Protein AF-A0A1F3NEL1-F1 (afdb_monomer)

Secondary structure (DSSP, 8-state):
-----------THHHHHHHHHHHTT-----PEEEEEEEE---SHHHHHHHHHHHHHS--HHHHT-EE-GGGT--EEEEEEEES-HHHHHHHS-GGGGGGEEEEE-----HHHHHHHHHHT--

Foldseek 3Di:
DDDDDDDPDDDPVVVVVVVVVVVVVPPPPQFWKKKKKFAWDLPPVRLVVQLVCLCPVPPPFSVPWDQCNVVVGRITIGMDGHNDPVVVLVSDPPVRSVRMDIGTDDDDDPVRVVVVVVVPDD

Solvent-accessible surface area (backbone atoms only — not comparable to full-atom values): 7513 Å² total; per-residue (Å²): 135,89,82,84,90,83,83,91,81,83,64,79,65,63,62,52,50,54,52,49,61,60,61,68,66,69,61,81,71,82,53,46,41,31,42,40,37,38,49,54,52,81,51,71,66,55,37,55,48,52,54,50,52,35,55,68,66,73,42,76,62,48,58,63,42,48,72,32,57,92,78,72,40,41,36,36,38,39,74,49,71,35,90,42,71,69,58,54,51,69,73,46,63,74,91,41,55,88,45,45,46,78,41,82,59,83,86,81,53,72,70,60,52,55,50,57,54,57,77,69,61,125

Nearest PDB structures (foldseek):
  3pht-assembly1_A-2  TM=4.589E-01  e=2.051E+00  Helicobacter pylori
  3ab4-assembly2_F  TM=4.375E-01  e=1.310E+00  Corynebacterium glutamicum
  6mrj-assembly1_B  TM=4.007E-01  e=2.826E+00  Helicobacter pylori 26695
  4oal-assembly2_B  TM=4.968E-01  e=6.097E+00  Zea mays

Radius of gyration: 26.4 Å; Cα contacts (8 Å, |Δi|>4): 120; chains: 1; bounding box: 36×81×74 Å

Sequence (122 aa):
MKLTDSCAGFSKLRIQWIYYRFKLRLKTVVMARYLVEVSHSADKIECLRSIQIFLSTGSHFLTNADWGCLDGEHKAWFIMEVDSKDEALRIVPSFYWKDTKITLLNKFKLKEVEELLRQHRV

Structure (mmCIF, N/CA/C/O backbone):
data_AF-A0A1F3NEL1-F1
#
_entry.id   AF-A0A1F3NEL1-F1
#
loop_
_atom_site.group_PDB
_atom_site.id
_atom_site.type_symbol
_atom_site.label_atom_id
_atom_site.label_alt_id
_atom_site.label_comp_id
_atom_site.label_asym_id
_atom_site.label_entity_id
_atom_site.label_seq_id
_atom_site.pdbx_PDB_ins_code
_atom_site.Cartn_x
_atom_site.Cartn_y
_atom_site.Cartn_z
_atom_site.occupancy
_atom_site.B_iso_or_equiv
_atom_site.auth_seq_id
_atom_site.auth_comp_id
_atom_site.auth_asym_id
_atom_site.auth_atom_id
_atom_site.pdbx_PDB_model_num
ATOM 1 N N . MET A 1 1 ? 2.394 -58.204 57.771 1.00 40.75 1 MET A N 1
ATOM 2 C CA . MET A 1 1 ? 3.051 -56.987 57.254 1.00 40.75 1 MET A CA 1
ATOM 3 C C . MET A 1 1 ? 2.183 -56.483 56.114 1.00 40.75 1 MET A C 1
ATOM 5 O O . MET A 1 1 ? 1.940 -57.232 55.180 1.00 40.75 1 MET A O 1
ATOM 9 N N . LYS A 1 2 ? 1.558 -55.317 56.302 1.00 41.50 2 LYS A N 1
ATOM 10 C CA . LYS A 1 2 ? 0.664 -54.674 55.329 1.00 41.50 2 LYS A CA 1
ATOM 11 C C . LYS A 1 2 ? 1.491 -54.179 54.141 1.00 41.50 2 LYS A C 1
ATOM 13 O O . LYS A 1 2 ? 2.604 -53.728 54.380 1.00 41.50 2 LYS A O 1
ATOM 18 N N . LEU A 1 3 ? 0.918 -54.211 52.940 1.00 37.03 3 LEU A N 1
ATOM 19 C CA . LEU A 1 3 ? 0.821 -53.081 52.004 1.00 37.03 3 LEU A CA 1
ATOM 20 C C . LEU A 1 3 ? -0.039 -53.539 50.815 1.00 37.03 3 LEU A C 1
ATOM 22 O O . LEU A 1 3 ? 0.353 -54.377 50.013 1.00 37.03 3 LEU A O 1
ATOM 26 N N . THR A 1 4 ? -1.270 -53.042 50.788 1.00 41.78 4 THR A N 1
ATOM 27 C CA . THR A 1 4 ? -2.204 -53.130 49.668 1.00 41.78 4 THR A CA 1
ATOM 28 C C . THR A 1 4 ? -1.962 -51.920 48.773 1.00 41.78 4 THR A C 1
ATOM 30 O O . THR A 1 4 ? -2.288 -50.804 49.181 1.00 41.78 4 THR A O 1
ATOM 33 N N . ASP A 1 5 ? -1.426 -52.123 47.572 1.00 40.06 5 ASP A N 1
ATOM 34 C CA . ASP A 1 5 ? -1.319 -51.063 46.567 1.00 40.06 5 ASP A CA 1
ATOM 35 C C . ASP A 1 5 ? -2.641 -50.926 45.806 1.00 40.06 5 ASP A C 1
ATOM 37 O O . ASP A 1 5 ? -2.921 -51.594 44.813 1.00 40.06 5 ASP A O 1
ATOM 41 N N . SER A 1 6 ? -3.479 -50.031 46.324 1.00 46.16 6 SER A N 1
ATOM 42 C CA . SER A 1 6 ? -4.625 -49.450 45.636 1.00 46.16 6 SER A CA 1
ATOM 43 C C . SER A 1 6 ? -4.208 -48.087 45.095 1.00 46.16 6 SER A C 1
ATOM 45 O O . SER A 1 6 ? -4.034 -47.171 45.893 1.00 46.16 6 SER A O 1
ATOM 47 N N . CYS A 1 7 ? -4.105 -47.928 43.772 1.00 37.41 7 CYS A N 1
ATOM 48 C CA . CYS A 1 7 ? -4.220 -46.628 43.091 1.00 37.41 7 CYS A CA 1
ATOM 49 C C . CYS A 1 7 ? -4.427 -46.806 41.572 1.00 37.41 7 CYS A C 1
ATOM 51 O O . CYS A 1 7 ? -3.575 -46.460 40.759 1.00 37.41 7 CYS A O 1
ATOM 53 N N . ALA A 1 8 ? -5.589 -47.322 41.164 1.00 50.31 8 ALA A N 1
ATOM 54 C CA . ALA A 1 8 ? -6.089 -47.149 39.800 1.00 50.31 8 ALA A CA 1
ATOM 55 C C . ALA A 1 8 ? -7.151 -46.042 39.819 1.00 50.31 8 ALA A C 1
ATOM 57 O O . ALA A 1 8 ? -8.293 -46.273 40.203 1.00 50.31 8 ALA A O 1
ATOM 58 N N . GLY A 1 9 ? -6.764 -44.815 39.464 1.00 52.97 9 GLY A N 1
ATOM 59 C CA . GLY A 1 9 ? -7.691 -43.685 39.534 1.00 52.97 9 GLY A CA 1
ATOM 60 C C . GLY A 1 9 ? -7.090 -42.333 39.177 1.00 52.97 9 GLY A C 1
ATOM 61 O O . GLY A 1 9 ? -7.328 -41.367 39.891 1.00 52.97 9 GLY A O 1
ATOM 62 N N . PHE A 1 10 ? -6.313 -42.232 38.092 1.00 42.09 10 PHE A N 1
ATOM 63 C CA . PHE A 1 10 ? -5.913 -40.926 37.559 1.00 42.09 10 PHE A CA 1
ATOM 64 C C . PHE A 1 10 ? -6.804 -40.518 36.381 1.00 42.09 10 PHE A C 1
ATOM 66 O O . PHE A 1 10 ? -6.905 -41.179 35.351 1.00 42.09 10 PHE A O 1
ATOM 73 N N . SER A 1 11 ? -7.512 -39.422 36.623 1.00 50.09 11 SER A N 1
ATOM 74 C CA . SER A 1 11 ? -8.670 -38.897 35.918 1.00 50.09 11 SER A CA 1
ATOM 75 C C . SER A 1 11 ? -8.415 -38.505 34.455 1.00 50.09 11 SER A C 1
ATOM 77 O O . SER A 1 11 ? -7.507 -37.739 34.127 1.00 50.09 11 SER A O 1
ATOM 79 N N . LYS A 1 12 ? -9.340 -38.909 33.571 1.00 52.06 12 LYS A N 1
ATOM 80 C CA . LYS A 1 12 ? -9.488 -38.411 32.183 1.00 52.06 12 LYS A CA 1
ATOM 81 C C . LYS A 1 12 ? -9.607 -36.875 32.073 1.00 52.06 12 LYS A C 1
ATOM 83 O O . LYS A 1 12 ? -9.475 -36.320 30.987 1.00 52.06 12 LYS A O 1
ATOM 88 N N . LEU A 1 13 ? -9.797 -36.174 33.193 1.00 49.47 13 LEU A N 1
ATOM 89 C CA . LEU A 1 13 ? -9.957 -34.720 33.278 1.00 49.47 13 LEU A CA 1
ATOM 90 C C . LEU A 1 13 ? -8.639 -33.937 33.117 1.00 49.47 13 LEU A C 1
ATOM 92 O O . LEU A 1 13 ? -8.675 -32.764 32.750 1.00 49.47 13 LEU A O 1
ATOM 96 N N . ARG A 1 14 ? -7.470 -34.562 33.330 1.00 52.25 14 ARG A N 1
ATOM 97 C CA . ARG A 1 14 ? -6.165 -33.873 33.229 1.00 52.25 14 ARG A CA 1
ATOM 98 C C . ARG A 1 14 ? -5.712 -33.626 31.786 1.00 52.25 14 ARG A C 1
ATOM 100 O O . ARG A 1 14 ? -5.126 -32.588 31.494 1.00 52.25 14 ARG A O 1
ATOM 107 N N . ILE A 1 15 ? -6.020 -34.552 30.878 1.00 50.97 15 ILE A N 1
ATOM 108 C CA . ILE A 1 15 ? -5.668 -34.454 29.450 1.00 50.97 15 ILE A CA 1
ATOM 109 C C . ILE A 1 15 ? -6.622 -33.492 28.732 1.00 50.97 15 ILE A C 1
ATOM 111 O O . ILE A 1 15 ? -6.188 -32.684 27.911 1.00 50.97 15 ILE A O 1
ATOM 115 N N . GLN A 1 16 ? -7.905 -33.500 29.107 1.00 53.03 16 GLN A N 1
ATOM 116 C CA . GLN A 1 16 ? -8.893 -32.572 28.561 1.00 53.03 16 GLN A CA 1
ATOM 117 C C . GLN A 1 16 ? -8.564 -31.111 28.906 1.00 53.03 16 GLN A C 1
ATOM 119 O O . GLN A 1 16 ? -8.737 -30.245 28.055 1.00 53.03 16 GLN A O 1
ATOM 124 N N . TRP A 1 17 ? -7.991 -30.842 30.086 1.00 45.06 17 TRP A N 1
ATOM 125 C CA . TRP A 1 17 ? -7.507 -29.509 30.478 1.00 45.06 17 TRP A CA 1
ATOM 126 C C . TRP A 1 17 ? -6.314 -29.011 29.651 1.00 45.06 17 TRP A C 1
ATOM 128 O O . TRP A 1 17 ? -6.275 -27.839 29.278 1.00 45.06 17 TRP A O 1
ATOM 138 N N . ILE A 1 18 ? -5.356 -29.884 29.322 1.00 54.75 18 ILE A N 1
ATOM 139 C CA . ILE A 1 18 ? -4.220 -29.531 28.453 1.00 54.75 18 ILE A CA 1
ATOM 140 C C . ILE A 1 18 ? -4.722 -29.231 27.037 1.00 54.75 18 ILE A C 1
ATOM 142 O O . ILE A 1 18 ? -4.327 -28.228 26.445 1.00 54.75 18 ILE A O 1
ATOM 146 N N . TYR A 1 19 ? -5.663 -30.035 26.534 1.00 49.00 19 TYR A N 1
ATOM 147 C CA . TYR A 1 19 ? -6.287 -29.811 25.231 1.00 49.00 19 TYR A CA 1
ATOM 148 C C . TYR A 1 19 ? -7.104 -28.509 25.199 1.00 49.00 19 TYR A C 1
ATOM 150 O O . TYR A 1 19 ? -7.004 -27.748 24.241 1.00 49.00 19 TYR A O 1
ATOM 158 N N . TYR A 1 20 ? -7.858 -28.193 26.259 1.00 47.31 20 TYR A N 1
ATOM 159 C CA . TYR A 1 20 ? -8.628 -26.946 26.347 1.00 47.31 20 TYR A CA 1
ATOM 160 C C . TYR A 1 20 ? -7.722 -25.711 26.453 1.00 47.31 20 TYR A C 1
ATOM 162 O O . TYR A 1 20 ? -7.988 -24.697 25.814 1.00 47.31 20 TYR A O 1
ATOM 170 N N . ARG A 1 21 ? -6.600 -25.808 27.177 1.00 46.97 21 ARG A N 1
ATOM 171 C CA . ARG A 1 21 ? -5.579 -24.751 27.270 1.00 46.97 21 ARG A CA 1
ATOM 172 C C . ARG A 1 21 ? -4.844 -24.518 25.943 1.00 46.97 21 ARG A C 1
ATOM 174 O O . ARG A 1 21 ? -4.475 -23.384 25.658 1.00 46.97 21 ARG A O 1
ATOM 181 N N . PHE 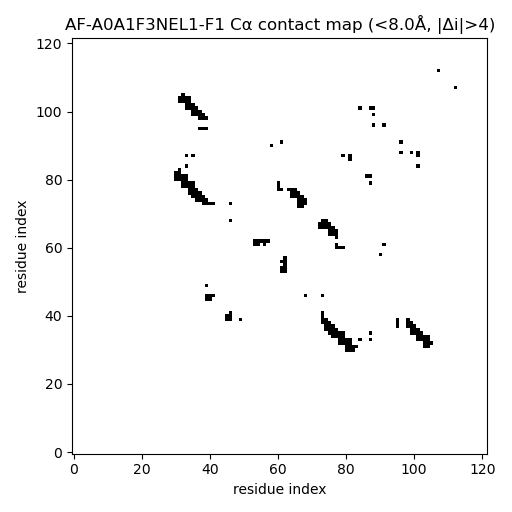A 1 22 ? -4.667 -25.556 25.122 1.00 46.34 22 PHE A N 1
ATOM 182 C CA . PHE A 1 22 ? -4.118 -25.438 23.764 1.00 46.34 22 PHE A CA 1
ATOM 183 C C . PHE A 1 22 ? -5.153 -24.874 22.771 1.00 46.34 22 PHE A C 1
ATOM 185 O O . PHE A 1 22 ? -4.827 -24.022 21.947 1.00 46.34 22 PHE A O 1
ATOM 192 N N . LYS A 1 23 ? -6.424 -25.287 22.889 1.00 41.22 23 LYS A N 1
ATOM 193 C CA . LYS A 1 23 ? -7.540 -24.857 22.025 1.00 41.22 23 LYS A CA 1
ATOM 194 C C . LYS A 1 23 ? -7.999 -23.413 22.298 1.00 41.22 23 LYS A C 1
ATOM 196 O O . LYS A 1 23 ? -8.460 -22.740 21.384 1.00 41.22 23 LYS A O 1
ATOM 201 N N . LEU A 1 24 ? -7.793 -22.898 23.514 1.00 47.31 24 LEU A N 1
ATOM 202 C CA . LEU A 1 24 ? -8.056 -21.502 23.911 1.00 47.31 24 LEU A CA 1
ATOM 203 C C . LEU A 1 24 ? -6.961 -20.499 23.483 1.00 47.31 24 LEU A C 1
ATOM 205 O O . LEU A 1 24 ? -6.979 -19.344 23.906 1.00 47.31 24 LEU A O 1
ATOM 209 N N . ARG A 1 25 ? -6.015 -20.912 22.629 1.00 48.84 25 ARG A N 1
ATOM 210 C CA . ARG A 1 25 ? -5.059 -20.024 21.944 1.00 48.84 25 ARG A CA 1
ATOM 211 C C . ARG A 1 25 ? -5.483 -19.700 20.506 1.00 48.84 25 ARG A C 1
ATOM 213 O O . ARG A 1 25 ? -4.718 -19.112 19.760 1.00 48.84 25 ARG A O 1
ATOM 220 N N . LEU A 1 26 ? -6.712 -20.009 20.107 1.00 51.88 26 LEU A N 1
ATOM 221 C CA . LEU A 1 26 ? -7.358 -19.296 19.004 1.00 51.88 26 LEU A CA 1
ATOM 222 C C . LEU A 1 26 ? -8.015 -18.042 19.585 1.00 51.88 26 LEU A C 1
ATOM 224 O O . LEU A 1 26 ? -9.228 -17.865 19.538 1.00 51.88 26 LEU A O 1
ATOM 228 N N . LYS A 1 27 ? -7.193 -17.171 20.189 1.00 50.09 27 LYS A N 1
ATOM 229 C CA . LYS A 1 27 ? -7.560 -15.759 20.263 1.00 50.09 27 LYS A CA 1
ATOM 230 C C . LYS A 1 27 ? -7.750 -15.361 18.808 1.00 50.09 27 LYS A C 1
ATOM 232 O O . LYS A 1 27 ? -6.805 -15.461 18.032 1.00 50.09 27 LYS A O 1
ATOM 237 N N . THR A 1 28 ? -8.951 -14.946 18.439 1.00 57.03 28 THR A N 1
ATOM 238 C CA . THR A 1 28 ? -9.135 -14.053 17.301 1.00 57.03 28 THR A CA 1
ATOM 239 C C . THR A 1 28 ? -8.262 -12.836 17.590 1.00 57.03 28 THR A C 1
ATOM 241 O O . THR A 1 28 ? -8.666 -11.938 18.330 1.00 57.03 28 THR A O 1
ATOM 244 N N . VAL A 1 29 ? -7.005 -12.877 17.146 1.00 60.03 29 VAL A N 1
ATOM 245 C CA . VAL A 1 29 ? -6.135 -11.709 17.152 1.00 60.03 29 VAL A CA 1
ATOM 246 C C . VAL A 1 29 ? -6.833 -10.759 16.199 1.00 60.03 29 VAL A C 1
ATOM 248 O O . VAL A 1 29 ? -6.983 -11.061 15.018 1.00 60.03 29 VAL A O 1
ATOM 251 N N . VAL A 1 30 ? -7.413 -9.690 16.739 1.00 70.81 30 VAL A N 1
ATOM 252 C CA . VAL A 1 30 ? -7.989 -8.644 15.902 1.00 70.81 30 VAL A CA 1
ATOM 253 C C . VAL A 1 30 ? -6.791 -7.970 15.252 1.00 70.81 30 VAL A C 1
ATOM 255 O O . VAL A 1 30 ? -6.109 -7.177 15.896 1.00 70.81 30 VAL A O 1
ATOM 258 N N . MET A 1 31 ? -6.476 -8.381 14.027 1.00 85.75 31 MET A N 1
ATOM 259 C CA . MET A 1 31 ? -5.349 -7.841 13.279 1.00 85.75 31 MET A CA 1
ATOM 260 C C . MET A 1 31 ? -5.648 -6.379 12.947 1.00 85.75 31 MET A C 1
ATOM 262 O O . MET A 1 31 ? -6.775 -6.018 12.590 1.00 85.75 31 MET A O 1
ATOM 266 N N . ALA A 1 32 ? -4.651 -5.518 13.116 1.00 93.75 32 ALA A N 1
ATOM 267 C CA . ALA A 1 32 ? -4.801 -4.104 12.830 1.00 93.75 32 ALA A CA 1
ATOM 268 C C . ALA A 1 32 ? -4.811 -3.885 11.312 1.00 93.75 32 ALA A C 1
ATOM 270 O O . ALA A 1 32 ? -4.042 -4.494 10.569 1.00 93.75 32 ALA A O 1
ATOM 271 N N . ARG A 1 33 ? -5.698 -3.002 10.845 1.00 96.44 33 ARG A N 1
ATOM 272 C CA . ARG A 1 33 ? -5.818 -2.652 9.427 1.00 96.44 33 ARG A CA 1
ATOM 273 C C . ARG A 1 33 ? -4.880 -1.507 9.093 1.00 96.44 33 ARG A C 1
ATOM 275 O O . ARG A 1 33 ? -4.974 -0.447 9.706 1.00 96.44 33 ARG A O 1
ATOM 282 N N . TYR A 1 34 ? -4.047 -1.677 8.077 1.00 97.56 34 TYR A N 1
ATOM 283 C CA . TYR A 1 34 ? -3.127 -0.644 7.614 1.00 97.56 34 TYR A CA 1
ATOM 284 C C . TYR A 1 34 ? -3.340 -0.339 6.134 1.00 97.56 34 TYR A C 1
ATOM 286 O O . TYR A 1 34 ? -3.482 -1.256 5.331 1.00 97.56 34 TYR A O 1
ATOM 294 N N . LEU A 1 35 ? -3.334 0.949 5.785 1.00 98.12 35 LEU A N 1
ATOM 295 C CA . LEU A 1 35 ? -3.088 1.410 4.421 1.00 98.12 35 LEU A CA 1
ATOM 296 C C . LEU A 1 35 ? -1.578 1.508 4.235 1.00 98.12 35 LEU A C 1
ATOM 298 O O . LEU A 1 35 ? -0.904 2.205 5.003 1.00 98.12 35 LEU A O 1
ATOM 302 N N . VAL A 1 36 ? -1.077 0.821 3.219 1.00 98.00 36 VAL A N 1
ATOM 303 C CA . VAL A 1 36 ? 0.313 0.897 2.790 1.00 98.00 36 VAL A CA 1
ATOM 304 C C . VAL A 1 36 ? 0.357 1.672 1.485 1.00 98.00 36 VAL A C 1
ATOM 306 O O . VAL A 1 36 ? -0.310 1.310 0.519 1.00 98.00 36 VAL A O 1
ATOM 309 N N . GLU A 1 37 ? 1.125 2.755 1.487 1.00 98.25 37 GLU A N 1
ATOM 310 C CA . GLU A 1 37 ? 1.390 3.587 0.318 1.00 98.25 37 GLU A CA 1
ATOM 311 C C . GLU A 1 37 ? 2.872 3.436 -0.021 1.00 98.25 37 GLU A C 1
ATOM 313 O O . GLU A 1 37 ? 3.717 3.705 0.835 1.00 98.25 37 GLU A O 1
ATOM 318 N N . VAL A 1 38 ? 3.200 3.008 -1.238 1.00 97.69 38 VAL A N 1
ATOM 319 C CA . VAL A 1 38 ? 4.593 2.837 -1.672 1.00 97.69 38 VAL A CA 1
ATOM 320 C C . VAL A 1 38 ? 4.880 3.756 -2.845 1.00 97.69 38 VAL A C 1
ATOM 322 O O . VAL A 1 38 ? 4.383 3.529 -3.950 1.00 97.69 38 VAL A O 1
ATOM 325 N N . SER A 1 39 ? 5.679 4.794 -2.601 1.00 97.88 39 SER A N 1
ATOM 326 C CA . SER A 1 39 ? 6.107 5.719 -3.652 1.00 97.88 39 SER A CA 1
ATOM 327 C C . SER A 1 39 ? 7.254 5.113 -4.457 1.00 97.88 39 SER A C 1
ATOM 329 O O . SER A 1 39 ? 8.100 4.401 -3.916 1.00 97.88 39 SER A O 1
ATOM 331 N N . HIS A 1 40 ? 7.283 5.387 -5.757 1.00 96.38 40 HIS A N 1
ATOM 332 C CA . HIS A 1 40 ? 8.352 4.948 -6.647 1.00 96.38 40 HIS A CA 1
ATOM 333 C C . HIS A 1 40 ? 8.673 6.021 -7.692 1.00 96.38 40 HIS A C 1
ATOM 335 O O . HIS A 1 40 ? 8.005 7.049 -7.786 1.00 96.38 40 HIS A O 1
ATOM 341 N N . SER A 1 41 ? 9.744 5.801 -8.455 1.00 95.81 41 SER A N 1
ATOM 342 C CA . SER A 1 41 ? 10.225 6.766 -9.446 1.00 95.81 41 SER A CA 1
ATOM 343 C C . SER A 1 41 ? 9.178 7.076 -10.520 1.00 95.81 41 SER A C 1
ATOM 345 O O . SER A 1 41 ? 8.506 6.174 -11.021 1.00 95.81 41 SER A O 1
ATOM 347 N N . ALA A 1 42 ? 9.113 8.350 -10.915 1.00 95.88 42 ALA A N 1
ATOM 348 C CA . ALA A 1 42 ? 8.313 8.820 -12.045 1.00 95.88 42 ALA A CA 1
ATOM 349 C C . ALA A 1 42 ? 8.950 8.533 -13.415 1.00 95.88 42 ALA A C 1
ATOM 351 O O . ALA A 1 42 ? 8.304 8.698 -14.449 1.00 95.88 42 ALA A O 1
ATOM 352 N N . ASP A 1 43 ? 10.215 8.094 -13.443 1.00 97.75 43 ASP A N 1
ATOM 353 C CA . ASP A 1 43 ? 10.825 7.623 -14.683 1.00 97.75 43 ASP A CA 1
ATOM 354 C C . ASP A 1 43 ? 10.017 6.45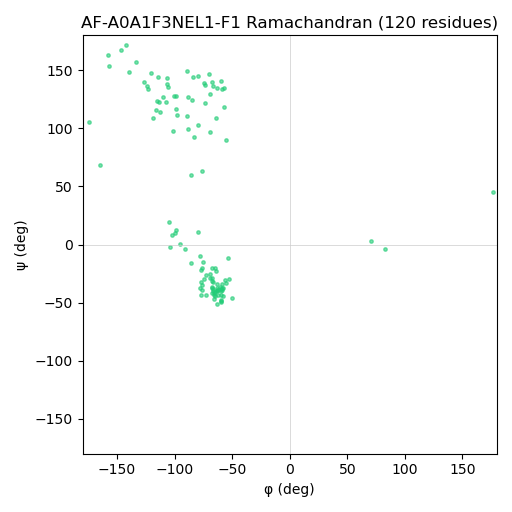2 -15.256 1.00 97.75 43 ASP A C 1
ATOM 356 O O . ASP A 1 43 ? 9.655 5.515 -14.546 1.00 97.75 43 ASP A O 1
ATOM 360 N N . LYS A 1 44 ? 9.744 6.495 -16.563 1.00 94.50 44 LYS A N 1
ATOM 361 C CA . LYS A 1 44 ? 8.837 5.548 -17.219 1.00 94.50 44 LYS A CA 1
ATOM 362 C C . LYS A 1 44 ? 9.297 4.098 -17.073 1.00 94.50 44 LYS A C 1
ATOM 364 O O . LYS A 1 44 ? 8.464 3.213 -16.885 1.00 94.50 44 LYS A O 1
ATOM 369 N N . ILE A 1 45 ? 10.599 3.840 -17.177 1.00 97.00 45 ILE A N 1
ATOM 370 C CA . ILE A 1 45 ? 11.137 2.482 -17.087 1.00 97.00 45 ILE A CA 1
ATOM 371 C C . ILE A 1 45 ? 11.172 2.031 -15.630 1.00 97.00 45 ILE A C 1
ATOM 373 O O . ILE A 1 45 ? 10.738 0.919 -15.337 1.00 97.00 45 ILE A O 1
ATOM 377 N N . GLU A 1 46 ? 11.611 2.886 -14.708 1.00 96.31 46 GLU A N 1
ATOM 378 C CA . GLU A 1 46 ? 11.637 2.548 -13.279 1.00 96.31 46 GLU A CA 1
ATOM 379 C C . GLU A 1 46 ? 10.231 2.373 -12.678 1.00 96.31 46 GLU A C 1
ATOM 381 O O . GLU A 1 46 ? 10.018 1.514 -11.816 1.00 96.31 46 GLU A O 1
ATOM 386 N N . CYS A 1 47 ? 9.241 3.116 -13.176 1.00 97.06 47 CYS A N 1
ATOM 387 C CA . CYS A 1 47 ? 7.835 2.946 -12.821 1.00 97.06 47 CYS A CA 1
ATOM 388 C C . CYS A 1 47 ? 7.322 1.562 -13.241 1.00 97.06 47 CYS A C 1
ATOM 390 O O . CYS A 1 47 ? 6.820 0.801 -12.411 1.00 97.06 47 CYS A O 1
ATOM 392 N N . LEU A 1 48 ? 7.534 1.179 -14.505 1.00 96.94 48 LEU A N 1
ATOM 393 C CA . LEU A 1 48 ? 7.143 -0.142 -15.007 1.00 96.94 48 LEU A CA 1
ATOM 394 C C . LEU A 1 48 ? 7.894 -1.281 -14.303 1.00 96.94 48 LEU A C 1
ATOM 396 O O . LEU A 1 48 ? 7.299 -2.319 -14.011 1.00 96.94 48 LEU A O 1
ATOM 400 N N . ARG A 1 49 ? 9.178 -1.089 -13.975 1.00 96.62 49 ARG A N 1
ATOM 401 C CA . ARG A 1 49 ? 9.953 -2.055 -13.181 1.00 96.62 49 ARG A CA 1
ATOM 402 C C . ARG A 1 49 ? 9.385 -2.224 -11.779 1.00 96.62 49 ARG A C 1
ATOM 404 O O . ARG A 1 49 ? 9.313 -3.349 -11.299 1.00 96.62 49 ARG A O 1
ATOM 411 N N . SER A 1 50 ? 8.939 -1.143 -11.144 1.00 95.94 50 SER A N 1
ATOM 412 C CA . SER A 1 50 ? 8.316 -1.212 -9.819 1.00 95.94 50 SER A CA 1
ATOM 413 C C . SER A 1 50 ? 7.036 -2.049 -9.847 1.00 95.94 50 SER A C 1
ATOM 415 O O . SER A 1 50 ? 6.867 -2.939 -9.013 1.00 95.94 50 SER A O 1
ATOM 417 N N . ILE A 1 51 ? 6.195 -1.858 -10.869 1.00 95.44 51 ILE A N 1
ATOM 418 C CA . ILE A 1 51 ? 5.009 -2.696 -11.106 1.00 95.44 51 ILE A CA 1
ATOM 419 C C . ILE A 1 51 ? 5.414 -4.162 -11.299 1.00 95.44 51 ILE A C 1
ATOM 421 O O . ILE A 1 51 ? 4.869 -5.054 -10.650 1.00 95.44 51 ILE A O 1
ATOM 425 N N . GLN A 1 52 ? 6.416 -4.426 -12.140 1.00 95.56 52 GLN A N 1
ATOM 426 C CA . GLN A 1 52 ? 6.903 -5.782 -12.398 1.00 95.56 52 GLN A CA 1
ATOM 427 C C . GLN A 1 52 ? 7.419 -6.475 -11.128 1.00 95.56 52 GLN A C 1
ATOM 429 O O . GLN A 1 52 ? 7.111 -7.646 -10.902 1.00 95.56 52 GLN A O 1
ATOM 434 N N . ILE A 1 53 ? 8.183 -5.772 -10.288 1.00 94.25 53 ILE A N 1
ATOM 435 C CA . ILE A 1 53 ? 8.685 -6.298 -9.012 1.00 94.25 53 ILE A CA 1
ATOM 436 C C . ILE A 1 53 ? 7.510 -6.693 -8.117 1.00 94.25 53 ILE A C 1
ATOM 438 O O . ILE A 1 53 ? 7.467 -7.819 -7.630 1.00 94.25 53 ILE A O 1
ATOM 442 N N . PHE A 1 54 ? 6.522 -5.814 -7.948 1.00 94.25 54 PHE A N 1
ATOM 443 C CA . PHE A 1 54 ? 5.365 -6.092 -7.096 1.00 94.25 54 PHE A CA 1
ATOM 444 C C . PHE A 1 54 ? 4.590 -7.320 -7.579 1.00 94.25 54 PHE A C 1
ATOM 446 O O . PHE A 1 54 ? 4.352 -8.238 -6.794 1.00 94.25 54 PHE A O 1
ATOM 453 N N . LEU A 1 55 ? 4.287 -7.390 -8.877 1.00 93.00 55 LEU A N 1
ATOM 454 C CA . LEU A 1 55 ? 3.550 -8.511 -9.462 1.00 93.00 55 LEU A CA 1
ATOM 455 C C . LEU A 1 55 ? 4.338 -9.833 -9.439 1.00 93.00 55 LEU A C 1
ATOM 457 O O . LEU A 1 55 ? 3.736 -10.900 -9.355 1.00 93.00 55 LEU A O 1
ATOM 461 N N . SER A 1 56 ? 5.673 -9.784 -9.486 1.00 93.00 56 SER A N 1
ATOM 462 C CA . SER A 1 56 ? 6.526 -10.985 -9.477 1.00 93.00 56 SER A CA 1
ATOM 463 C C . SER A 1 56 ? 6.863 -11.517 -8.082 1.00 93.00 56 SER A C 1
ATOM 465 O O . SER A 1 56 ? 7.265 -12.672 -7.962 1.00 93.00 56 SER A O 1
ATOM 467 N N . THR A 1 57 ? 6.667 -10.729 -7.019 1.00 85.19 57 THR A N 1
ATOM 468 C CA . THR A 1 57 ? 6.961 -11.164 -5.637 1.00 85.19 57 THR A CA 1
ATOM 469 C C . THR A 1 57 ? 6.089 -12.324 -5.142 1.00 85.19 57 THR A C 1
ATOM 471 O O . THR A 1 57 ? 6.455 -12.985 -4.173 1.00 85.19 57 THR A O 1
ATOM 474 N N . GLY A 1 58 ? 4.928 -12.564 -5.764 1.00 78.94 58 GLY A N 1
ATOM 475 C CA . GLY A 1 58 ? 3.993 -13.630 -5.380 1.00 78.94 58 GLY A CA 1
ATOM 476 C C . GLY A 1 58 ? 3.261 -13.400 -4.050 1.00 78.94 58 GLY A C 1
ATOM 477 O O . GLY A 1 58 ? 2.479 -14.248 -3.623 1.00 78.94 58 GLY A O 1
ATOM 478 N N . SER A 1 59 ? 3.479 -12.259 -3.390 1.00 86.62 59 SER A N 1
ATOM 479 C CA . SER A 1 59 ? 2.719 -11.864 -2.204 1.00 86.62 59 SER A CA 1
ATOM 480 C C . SER A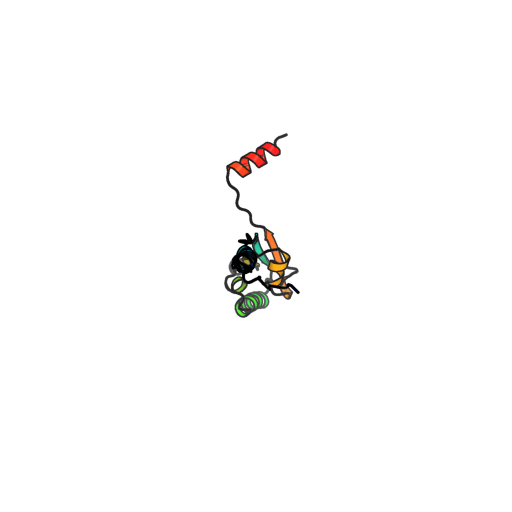 1 59 ? 1.319 -11.422 -2.614 1.00 86.62 59 SER A C 1
ATOM 482 O O . SER A 1 59 ? 1.177 -10.451 -3.354 1.00 86.62 59 SER A O 1
ATOM 484 N N . HIS A 1 60 ? 0.286 -12.075 -2.073 1.00 84.06 60 HIS A N 1
ATOM 485 C CA . HIS A 1 60 ? -1.118 -11.741 -2.345 1.00 84.06 60 HIS A CA 1
ATOM 486 C C . HIS A 1 60 ? -1.447 -10.255 -2.103 1.00 84.06 60 HIS A C 1
ATOM 488 O O . HIS A 1 60 ? -2.334 -9.699 -2.746 1.00 84.06 60 HIS A O 1
ATOM 494 N N . PHE A 1 61 ? -0.745 -9.592 -1.178 1.00 84.69 61 PHE A N 1
ATOM 495 C CA . PHE A 1 61 ? -0.930 -8.161 -0.931 1.00 84.69 61 PHE A CA 1
ATOM 496 C C . PHE A 1 61 ? -0.358 -7.298 -2.057 1.00 84.69 61 PHE A C 1
ATOM 498 O O . PHE A 1 61 ? -1.003 -6.350 -2.489 1.00 84.69 61 PHE A O 1
ATOM 505 N N . LEU A 1 62 ? 0.836 -7.636 -2.547 1.00 88.50 62 LEU A N 1
ATOM 506 C CA . LEU A 1 62 ? 1.541 -6.843 -3.555 1.00 88.50 62 LEU A CA 1
ATOM 507 C C . LEU A 1 62 ? 0.965 -7.060 -4.957 1.00 88.50 62 LEU A C 1
ATOM 509 O O . LEU A 1 62 ? 0.933 -6.130 -5.757 1.00 88.50 62 LEU A O 1
ATOM 513 N N . THR A 1 63 ? 0.466 -8.264 -5.243 1.00 88.25 63 THR A N 1
ATOM 514 C CA . THR A 1 63 ? -0.166 -8.582 -6.531 1.00 88.25 63 THR A CA 1
ATOM 515 C C . THR A 1 63 ? -1.511 -7.885 -6.726 1.00 88.25 63 THR A C 1
ATOM 517 O O . THR A 1 63 ? -1.915 -7.674 -7.862 1.00 88.25 63 THR A O 1
ATOM 520 N N . ASN A 1 64 ? -2.196 -7.533 -5.633 1.00 91.06 64 ASN A N 1
ATOM 521 C CA . ASN A 1 64 ? -3.501 -6.864 -5.640 1.00 91.06 64 ASN A CA 1
ATOM 522 C C . ASN A 1 64 ? -3.400 -5.372 -5.283 1.00 91.06 64 ASN A C 1
ATOM 524 O O . ASN A 1 64 ? -4.384 -4.781 -4.845 1.00 91.06 64 ASN A O 1
ATOM 528 N N . ALA A 1 65 ? -2.210 -4.779 -5.405 1.00 95.50 65 ALA A N 1
ATOM 529 C CA . ALA A 1 65 ? -2.047 -3.351 -5.197 1.00 95.50 65 ALA A CA 1
ATOM 530 C C . ALA A 1 65 ? -2.757 -2.552 -6.298 1.00 95.50 65 ALA A C 1
ATOM 532 O O . ALA A 1 65 ? -2.680 -2.895 -7.480 1.00 95.50 65 ALA A O 1
ATOM 533 N N . ASP A 1 66 ? -3.398 -1.462 -5.894 1.00 97.44 66 ASP A N 1
ATOM 534 C CA . ASP A 1 66 ? -3.934 -0.442 -6.783 1.00 97.44 66 ASP A CA 1
ATOM 535 C C . ASP A 1 66 ? -2.826 0.553 -7.148 1.00 97.44 66 ASP A C 1
ATOM 537 O O . ASP A 1 66 ? -1.971 0.882 -6.322 1.00 97.44 66 ASP A O 1
ATOM 541 N N . TRP A 1 67 ? -2.837 1.053 -8.384 1.00 97.75 67 TRP A N 1
ATOM 542 C CA . TRP A 1 67 ? -1.757 1.875 -8.936 1.00 97.75 67 TRP A CA 1
ATOM 543 C C . TRP A 1 67 ? -2.270 3.227 -9.411 1.00 97.75 67 TRP A C 1
ATOM 545 O O . TRP A 1 67 ? -3.243 3.299 -10.157 1.00 97.75 67 TRP A O 1
ATOM 555 N N . GLY A 1 68 ? -1.561 4.292 -9.044 1.00 97.62 68 GLY A N 1
ATOM 556 C CA . GLY A 1 68 ? -1.858 5.652 -9.503 1.00 97.62 68 GLY A CA 1
ATOM 557 C C . GLY A 1 68 ? -1.129 6.051 -10.783 1.00 97.62 68 GLY A C 1
ATOM 558 O O . GLY A 1 68 ? -1.344 7.147 -11.289 1.00 97.62 68 GLY A O 1
ATOM 559 N N . CYS A 1 69 ? -0.253 5.191 -11.316 1.00 96.81 69 CYS A N 1
ATOM 560 C CA . CYS A 1 69 ? 0.739 5.585 -12.321 1.00 96.81 69 CYS A CA 1
ATOM 561 C C . CYS A 1 69 ? 0.123 6.178 -13.595 1.00 96.81 69 CYS A C 1
ATOM 563 O O . CYS A 1 69 ? 0.713 7.061 -14.211 1.00 96.81 69 CYS A O 1
ATOM 565 N N . LEU A 1 70 ? -1.058 5.698 -13.996 1.00 95.75 70 LEU A N 1
ATOM 566 C CA . LEU A 1 70 ? -1.771 6.205 -15.175 1.00 95.75 70 LEU A CA 1
ATOM 567 C C . LEU A 1 70 ? -2.446 7.567 -14.939 1.00 95.75 70 LEU A C 1
ATOM 569 O O . LEU A 1 70 ? -2.796 8.233 -15.907 1.00 95.75 70 LEU A O 1
ATOM 573 N N . ASP A 1 71 ? -2.585 7.979 -13.680 1.00 97.44 71 ASP A N 1
ATOM 574 C CA . ASP A 1 71 ? -3.116 9.275 -13.237 1.00 97.44 71 ASP A CA 1
ATOM 575 C C . ASP A 1 71 ? -1.992 10.245 -12.807 1.00 97.44 71 ASP A C 1
ATOM 577 O O . ASP A 1 71 ? -2.237 11.309 -12.253 1.00 97.44 71 ASP A O 1
ATOM 581 N N . GLY A 1 72 ? -0.724 9.881 -13.046 1.00 96.25 72 GLY A N 1
ATOM 582 C CA . GLY A 1 72 ? 0.450 10.681 -12.668 1.00 96.25 72 GLY A CA 1
ATOM 583 C C . GLY A 1 72 ? 0.900 10.513 -11.212 1.00 96.25 72 GLY A C 1
ATOM 584 O O . GLY A 1 72 ? 1.948 11.031 -10.825 1.00 96.25 72 GLY A O 1
ATOM 585 N N . GLU A 1 73 ? 0.173 9.737 -10.411 1.00 97.50 73 GLU A N 1
ATOM 586 C CA . GLU A 1 73 ? 0.571 9.394 -9.049 1.00 97.50 73 GLU A CA 1
ATOM 587 C C . GLU A 1 73 ? 1.447 8.135 -9.062 1.00 97.50 73 GLU A C 1
ATOM 589 O O . GLU A 1 73 ? 0.957 7.008 -9.111 1.00 97.50 73 GLU A O 1
ATOM 594 N N . HIS A 1 74 ? 2.769 8.301 -8.989 1.00 97.56 74 HIS A N 1
ATOM 595 C CA . HIS A 1 74 ? 3.729 7.186 -8.956 1.00 97.56 74 HIS A CA 1
ATOM 596 C C . HIS A 1 74 ? 3.773 6.494 -7.585 1.00 97.56 74 HIS A C 1
ATOM 598 O O . HIS A 1 74 ? 4.771 6.515 -6.859 1.00 97.56 74 HIS A O 1
ATOM 604 N N . LYS A 1 75 ? 2.635 5.899 -7.218 1.00 97.88 75 LYS A N 1
ATOM 605 C CA . LYS A 1 75 ? 2.380 5.212 -5.955 1.00 97.88 75 LYS A CA 1
ATOM 606 C C . LYS A 1 75 ? 1.576 3.938 -6.180 1.00 97.88 75 LYS A C 1
ATOM 608 O O . LYS A 1 75 ? 0.738 3.859 -7.080 1.00 97.88 75 LYS A O 1
ATOM 613 N N . ALA A 1 76 ? 1.842 2.962 -5.323 1.00 97.31 76 ALA A N 1
ATOM 614 C CA . ALA A 1 76 ? 1.002 1.791 -5.126 1.00 97.31 76 ALA A CA 1
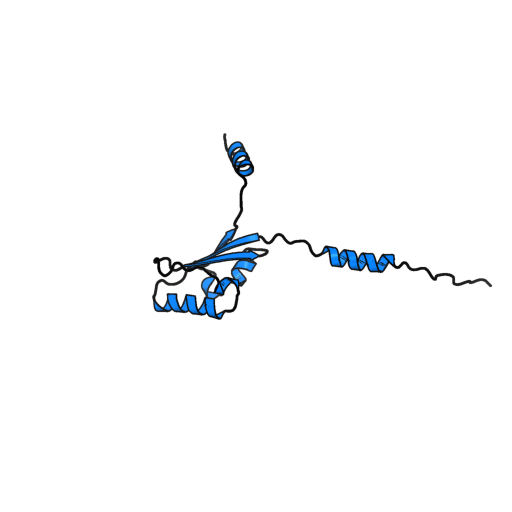ATOM 615 C C . ALA A 1 76 ? 0.269 1.898 -3.784 1.00 97.31 76 ALA A C 1
ATOM 617 O O . ALA A 1 76 ? 0.860 2.342 -2.794 1.00 97.31 76 ALA A O 1
ATOM 618 N N . TRP A 1 77 ? -0.980 1.440 -3.741 1.00 98.12 77 TRP A N 1
ATOM 619 C CA . TRP A 1 77 ? -1.796 1.370 -2.533 1.00 98.12 77 TRP A CA 1
ATOM 620 C C . TRP A 1 77 ? -2.343 -0.026 -2.319 1.00 98.12 77 TRP A C 1
ATOM 622 O O . TRP A 1 77 ? -2.787 -0.690 -3.247 1.00 98.12 77 TRP A O 1
ATOM 632 N N . PHE A 1 78 ? -2.342 -0.469 -1.070 1.00 96.69 78 PHE A N 1
ATOM 633 C CA . PHE A 1 78 ? -3.020 -1.694 -0.674 1.00 96.69 78 PHE A CA 1
ATOM 634 C C . PHE A 1 78 ? -3.340 -1.655 0.813 1.00 96.69 78 PHE A C 1
ATOM 636 O O . PHE A 1 78 ? -2.684 -0.974 1.606 1.00 96.69 78 PHE A O 1
ATOM 643 N N . ILE A 1 79 ? -4.383 -2.389 1.190 1.00 96.31 79 ILE A N 1
ATOM 644 C CA . ILE A 1 79 ? -4.776 -2.559 2.585 1.00 96.31 79 ILE A CA 1
ATOM 645 C C . ILE A 1 79 ? -4.374 -3.957 3.031 1.00 96.31 79 ILE A C 1
ATOM 647 O O . ILE A 1 79 ? -4.634 -4.938 2.336 1.00 96.31 79 ILE A O 1
ATOM 651 N N . MET A 1 80 ? -3.787 -4.051 4.218 1.00 94.31 80 MET A N 1
ATOM 652 C CA . MET A 1 80 ? -3.467 -5.327 4.849 1.00 94.31 80 MET A CA 1
ATOM 653 C C . MET A 1 80 ? -3.883 -5.353 6.314 1.00 94.31 80 MET A C 1
ATOM 655 O O . MET A 1 80 ? -4.017 -4.313 6.963 1.00 94.31 80 MET A O 1
ATOM 659 N N . GLU A 1 81 ? -4.071 -6.563 6.821 1.00 94.12 81 GLU A N 1
ATOM 660 C CA . GLU A 1 81 ? -4.357 -6.851 8.220 1.00 94.12 81 GLU A CA 1
ATOM 661 C C . GLU A 1 81 ? -3.154 -7.595 8.795 1.00 94.12 81 GLU A C 1
ATOM 663 O O . GLU A 1 81 ? -2.843 -8.689 8.331 1.00 94.12 81 GLU A O 1
ATOM 668 N N . VAL A 1 82 ? -2.447 -6.966 9.739 1.00 93.56 82 VAL A N 1
ATOM 669 C CA . VAL A 1 82 ? -1.214 -7.464 10.386 1.00 93.56 82 VAL A CA 1
ATOM 670 C C . VAL A 1 82 ? -1.143 -6.992 11.841 1.00 93.56 82 VAL A C 1
ATOM 672 O O . VAL A 1 82 ? -1.902 -6.111 12.251 1.00 93.56 82 VAL A O 1
ATOM 675 N N . ASP A 1 83 ? -0.239 -7.555 12.643 1.00 92.62 83 ASP A N 1
ATOM 676 C CA . ASP A 1 83 ? -0.155 -7.252 14.076 1.00 92.62 83 ASP A CA 1
ATOM 677 C C . ASP A 1 83 ? 0.526 -5.903 14.355 1.00 92.62 83 ASP A C 1
ATOM 679 O O . ASP A 1 83 ? 0.347 -5.315 15.424 1.00 92.62 83 ASP A O 1
ATOM 683 N N . SER A 1 84 ? 1.333 -5.398 13.415 1.00 93.88 84 SER A N 1
ATOM 684 C CA . SER A 1 84 ? 2.107 -4.167 13.606 1.00 93.88 84 SER A CA 1
ATOM 685 C C . SER A 1 84 ? 2.515 -3.484 12.299 1.00 93.88 84 SER A C 1
ATOM 687 O O . SER A 1 84 ? 2.567 -4.103 11.236 1.00 93.88 84 SER A O 1
ATOM 689 N N . LYS A 1 85 ? 2.906 -2.204 12.392 1.00 95.69 85 LYS A N 1
ATOM 690 C CA . LYS A 1 85 ? 3.497 -1.469 11.260 1.00 95.69 85 LYS A CA 1
ATOM 691 C C . LYS A 1 85 ? 4.794 -2.106 10.753 1.00 95.69 85 LYS A C 1
ATOM 693 O O . LYS A 1 85 ? 5.022 -2.111 9.550 1.00 95.69 85 LYS A O 1
ATOM 698 N N . ASP A 1 86 ? 5.620 -2.655 11.642 1.00 95.69 86 ASP A N 1
ATOM 699 C CA . ASP A 1 86 ? 6.880 -3.306 11.256 1.00 95.69 86 ASP A CA 1
ATOM 700 C C . ASP A 1 86 ? 6.634 -4.587 10.459 1.00 95.69 86 ASP A C 1
ATOM 702 O O . ASP A 1 86 ? 7.368 -4.904 9.527 1.00 95.69 86 ASP A O 1
ATOM 706 N N . GLU A 1 87 ? 5.585 -5.333 10.808 1.00 94.31 87 GLU A N 1
ATOM 707 C CA . GLU A 1 87 ? 5.156 -6.486 10.024 1.00 94.31 87 GLU A CA 1
ATOM 708 C C . GLU A 1 87 ? 4.647 -6.068 8.644 1.00 94.31 87 GLU A C 1
ATOM 710 O O . GLU A 1 87 ? 5.067 -6.660 7.651 1.00 94.31 87 GLU A O 1
ATOM 715 N N . ALA A 1 88 ? 3.841 -5.002 8.568 1.00 95.00 88 ALA A N 1
ATOM 716 C CA . ALA A 1 88 ? 3.404 -4.447 7.289 1.00 95.00 88 ALA A CA 1
ATOM 717 C C . ALA A 1 88 ? 4.592 -4.037 6.407 1.00 95.00 88 ALA A C 1
ATOM 719 O O . ALA A 1 88 ? 4.628 -4.362 5.221 1.00 95.00 88 ALA A O 1
ATOM 720 N N . LEU A 1 89 ? 5.596 -3.376 6.991 1.00 96.06 89 LEU A N 1
ATOM 721 C CA . LEU A 1 89 ? 6.791 -2.943 6.270 1.00 96.06 89 LEU A CA 1
ATOM 722 C C . LEU A 1 89 ? 7.591 -4.132 5.724 1.00 96.06 89 LEU A C 1
ATOM 724 O O . LEU A 1 89 ? 8.057 -4.083 4.592 1.00 96.06 89 LEU A O 1
ATOM 728 N N . ARG A 1 90 ? 7.710 -5.224 6.489 1.00 94.56 90 ARG A N 1
ATOM 729 C CA . ARG A 1 90 ? 8.439 -6.434 6.066 1.00 94.56 90 ARG A CA 1
ATOM 730 C C . ARG A 1 90 ? 7.822 -7.147 4.860 1.00 94.56 90 ARG A C 1
ATOM 732 O O . ARG A 1 90 ? 8.537 -7.882 4.187 1.00 94.56 90 ARG A O 1
ATOM 739 N N . ILE A 1 91 ? 6.533 -6.944 4.590 1.00 93.62 91 ILE A N 1
ATOM 740 C CA . ILE A 1 91 ? 5.869 -7.468 3.386 1.00 93.62 91 ILE A CA 1
ATOM 741 C C . ILE A 1 91 ? 6.282 -6.661 2.148 1.00 93.62 91 ILE A C 1
ATOM 743 O O . ILE A 1 91 ? 6.336 -7.211 1.050 1.00 93.62 91 ILE A O 1
ATOM 747 N N . VAL A 1 92 ? 6.593 -5.373 2.311 1.00 94.56 92 VAL A N 1
ATOM 748 C CA . VAL A 1 92 ? 7.066 -4.511 1.223 1.00 94.56 92 VAL A CA 1
ATOM 749 C C . VAL A 1 92 ? 8.514 -4.873 0.869 1.00 94.56 92 VAL A C 1
ATOM 751 O O . VAL A 1 92 ? 9.328 -5.051 1.782 1.00 94.56 92 VAL A O 1
ATOM 754 N N . PRO A 1 93 ? 8.892 -4.950 -0.425 1.00 93.38 93 PRO A N 1
ATOM 755 C CA . PRO A 1 93 ? 10.282 -5.185 -0.801 1.00 93.38 93 PRO A CA 1
ATOM 756 C C . PRO A 1 93 ? 11.204 -4.109 -0.210 1.00 93.38 93 PRO A C 1
ATOM 758 O O . PRO A 1 93 ? 10.909 -2.915 -0.284 1.00 93.38 93 PRO A O 1
ATOM 761 N N . SER A 1 94 ? 12.337 -4.532 0.359 1.00 94.19 94 SER A N 1
ATOM 762 C CA . SER A 1 94 ? 13.210 -3.690 1.196 1.00 94.19 94 SER A CA 1
ATOM 763 C C . SER A 1 94 ? 13.710 -2.412 0.528 1.00 94.19 94 SER A C 1
ATOM 765 O O . SER A 1 94 ? 13.894 -1.398 1.200 1.00 94.19 94 SER A O 1
ATOM 767 N N . PHE A 1 95 ? 13.879 -2.441 -0.795 1.00 92.50 95 PHE A N 1
ATOM 768 C CA . PHE A 1 95 ? 14.261 -1.280 -1.595 1.00 92.50 95 PHE A CA 1
ATOM 769 C C . PHE A 1 95 ? 13.314 -0.086 -1.397 1.00 92.50 95 PHE A C 1
ATOM 771 O O . PHE A 1 95 ? 13.771 1.051 -1.374 1.00 92.50 95 PHE A O 1
ATOM 778 N N . TYR A 1 96 ? 12.023 -0.342 -1.167 1.00 95.50 96 TYR A N 1
ATOM 779 C CA . TYR A 1 96 ? 10.999 0.695 -1.046 1.00 95.50 96 TYR A CA 1
ATOM 780 C C . TYR A 1 96 ? 10.694 1.117 0.395 1.00 95.50 96 TYR A C 1
ATOM 782 O O . TYR A 1 96 ? 9.832 1.966 0.608 1.00 95.50 96 TYR A O 1
ATOM 790 N N . TRP A 1 97 ? 11.359 0.556 1.412 1.00 95.44 97 TRP A N 1
ATOM 791 C CA . TRP A 1 97 ? 11.006 0.830 2.813 1.00 95.44 97 TRP A CA 1
ATOM 792 C C . TRP A 1 97 ? 11.065 2.313 3.180 1.00 95.44 97 TRP A C 1
ATOM 794 O O . TRP A 1 97 ? 10.223 2.787 3.937 1.00 95.44 97 TRP A O 1
ATOM 804 N N . LYS A 1 98 ? 12.038 3.049 2.632 1.00 96.62 98 LYS A N 1
ATOM 805 C CA . LYS A 1 98 ? 12.188 4.491 2.882 1.00 96.62 98 LYS A CA 1
ATOM 806 C C . LYS A 1 98 ? 11.069 5.323 2.255 1.00 96.62 98 LYS A C 1
ATOM 808 O O . LYS A 1 98 ? 10.716 6.361 2.802 1.00 96.62 98 LYS A O 1
ATOM 813 N N . ASP A 1 99 ? 10.502 4.830 1.161 1.00 96.75 99 ASP A N 1
ATOM 814 C CA . ASP A 1 99 ? 9.454 5.489 0.377 1.00 96.75 99 ASP A CA 1
ATOM 815 C C . ASP A 1 99 ? 8.055 4.934 0.699 1.00 96.75 99 ASP A C 1
ATOM 817 O O . ASP A 1 99 ? 7.069 5.233 0.017 1.00 96.75 99 ASP A O 1
ATOM 821 N N . THR A 1 100 ? 7.967 4.115 1.752 1.00 98.00 100 THR A N 1
ATOM 822 C CA . THR A 1 100 ? 6.734 3.486 2.217 1.00 98.00 100 THR A CA 1
ATOM 823 C C . THR A 1 100 ? 6.140 4.263 3.3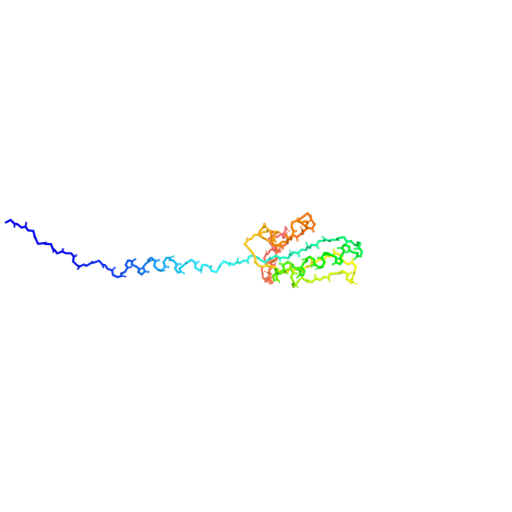82 1.00 98.00 100 THR A C 1
ATOM 825 O O . THR A 1 100 ? 6.781 4.476 4.413 1.00 98.00 100 THR A O 1
ATOM 828 N N . 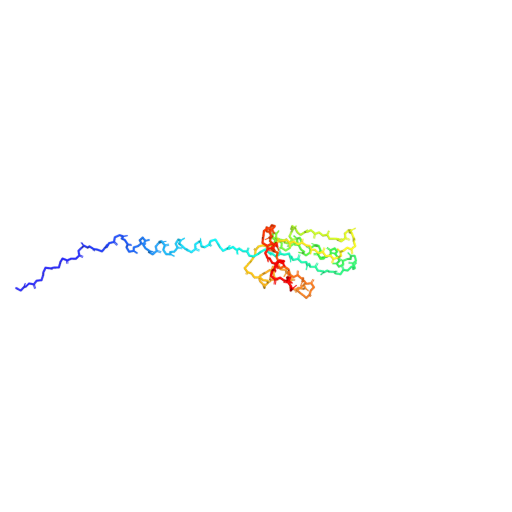LYS A 1 101 ? 4.860 4.611 3.267 1.00 98.19 101 LYS A N 1
ATOM 829 C CA . LYS A 1 101 ? 4.064 5.181 4.352 1.00 98.19 101 LYS A CA 1
ATOM 830 C C . LYS A 1 101 ? 3.024 4.170 4.819 1.00 98.19 101 LYS A C 1
ATOM 832 O O . LYS A 1 101 ? 2.234 3.663 4.029 1.00 98.19 101 LYS A O 1
ATOM 837 N N . ILE A 1 102 ? 3.013 3.903 6.126 1.00 98.06 102 ILE A N 1
ATOM 838 C CA . ILE A 1 102 ? 2.097 2.943 6.757 1.00 98.06 102 ILE A CA 1
ATOM 839 C C . ILE A 1 102 ? 1.175 3.673 7.730 1.00 98.06 102 ILE A C 1
ATOM 841 O O . ILE A 1 102 ? 1.602 4.200 8.771 1.00 98.06 102 ILE A O 1
ATOM 845 N N . THR A 1 103 ? -0.115 3.654 7.409 1.00 98.31 103 THR A N 1
ATOM 846 C CA . THR A 1 103 ? -1.163 4.379 8.130 1.00 98.31 103 THR A CA 1
ATOM 847 C C . THR A 1 103 ? -2.142 3.396 8.766 1.00 98.31 103 THR A C 1
ATOM 849 O O . THR A 1 103 ? -2.718 2.567 8.070 1.00 98.31 103 THR A O 1
ATOM 852 N N . LEU A 1 104 ? -2.343 3.477 10.088 1.00 97.62 104 LEU A N 1
ATOM 853 C CA . LEU A 1 104 ? -3.364 2.680 10.781 1.00 97.62 104 LEU A CA 1
ATOM 854 C C . LEU A 1 104 ? -4.755 3.181 10.380 1.00 97.62 104 LEU A C 1
ATOM 856 O O . LEU A 1 104 ? -5.032 4.376 10.471 1.00 97.62 104 LEU A O 1
ATOM 860 N N . LEU A 1 105 ? -5.627 2.265 9.975 1.00 96.94 105 LEU A N 1
ATOM 861 C CA . LEU A 1 105 ? -7.000 2.557 9.596 1.00 96.94 105 LEU A CA 1
ATOM 862 C C . LEU A 1 105 ? -7.952 2.210 10.737 1.00 96.94 105 LEU A C 1
ATOM 864 O O . LEU A 1 105 ? -7.977 1.080 11.220 1.00 96.94 105 LEU A O 1
ATOM 868 N N . ASN A 1 106 ? -8.793 3.174 11.104 1.00 94.50 106 ASN A N 1
ATOM 869 C CA . ASN A 1 106 ? -9.861 3.003 12.081 1.00 94.50 106 ASN A CA 1
ATOM 870 C C . ASN A 1 106 ? -11.207 3.320 11.429 1.00 94.50 106 ASN A C 1
ATOM 872 O O . ASN A 1 106 ? -11.299 4.173 10.546 1.00 94.50 106 ASN A O 1
ATOM 876 N N . LYS A 1 107 ? -12.259 2.635 11.876 1.00 92.56 107 LYS A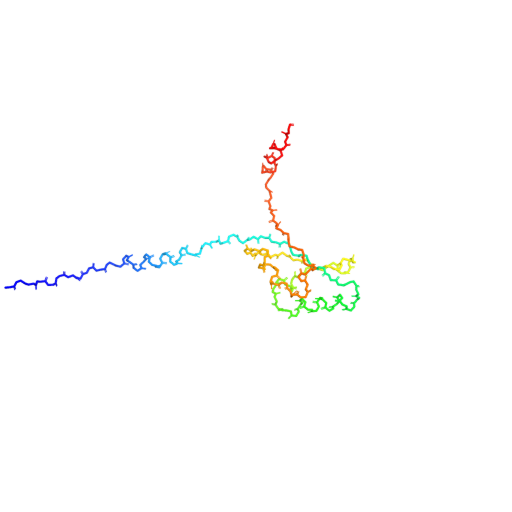 N 1
ATOM 877 C CA . LYS A 1 107 ? -13.643 2.985 11.551 1.00 92.56 107 LYS A CA 1
ATOM 878 C C . LYS A 1 107 ? -14.275 3.593 12.791 1.00 92.56 107 LYS A C 1
ATOM 880 O O . LYS A 1 107 ? -14.081 3.066 13.880 1.00 92.56 107 LYS A O 1
ATOM 885 N N . PHE A 1 108 ? -15.046 4.653 12.601 1.00 94.06 108 PHE A N 1
ATOM 886 C CA . PHE A 1 108 ? -15.760 5.324 13.679 1.00 94.06 108 PHE A CA 1
ATOM 887 C C . PHE A 1 108 ? -17.264 5.179 13.489 1.00 94.06 108 PHE A C 1
ATOM 889 O O . PHE A 1 108 ? -17.772 5.230 12.365 1.00 94.06 108 PHE A O 1
ATOM 896 N N . LYS A 1 109 ? -17.989 5.038 14.595 1.00 94.69 109 LYS A N 1
ATOM 897 C CA . LYS A 1 109 ? -19.435 5.261 14.644 1.00 94.69 109 LYS A CA 1
ATOM 898 C C . LYS A 1 109 ? -19.703 6.726 14.962 1.00 94.69 109 LYS A C 1
ATOM 900 O O . LYS A 1 109 ? -18.965 7.341 15.724 1.00 94.69 109 LYS A O 1
ATOM 905 N N . LEU A 1 110 ? -20.815 7.261 14.459 1.00 94.44 110 LEU A N 1
ATOM 906 C CA . LEU A 1 110 ? -21.200 8.659 14.688 1.00 94.44 110 LEU A CA 1
ATOM 907 C C . LEU A 1 110 ? -21.157 9.050 16.178 1.00 94.44 110 LEU A C 1
ATOM 909 O O . LEU A 1 110 ? -20.550 10.054 16.528 1.00 94.44 110 LEU A O 1
ATOM 913 N N . LYS A 1 111 ? -21.710 8.205 17.059 1.00 94.25 111 LYS A N 1
ATOM 914 C CA . LYS A 1 111 ? -21.708 8.437 18.514 1.00 94.25 111 LYS A CA 1
ATOM 915 C C . LYS A 1 111 ? -20.305 8.567 19.116 1.00 94.25 111 LYS A C 1
ATOM 917 O O . LYS A 1 111 ? -20.113 9.360 20.028 1.00 94.25 111 LYS A O 1
ATOM 922 N N . GLU A 1 112 ? -19.339 7.790 18.624 1.00 92.62 112 GLU A N 1
ATOM 923 C CA . GLU A 1 112 ? -17.949 7.846 19.102 1.00 92.62 112 GLU A CA 1
ATOM 924 C C . GLU A 1 112 ? -17.318 9.188 18.720 1.00 92.62 112 GLU A C 1
ATOM 926 O O . GLU A 1 112 ? -16.666 9.823 19.543 1.00 92.62 112 GLU A O 1
ATOM 931 N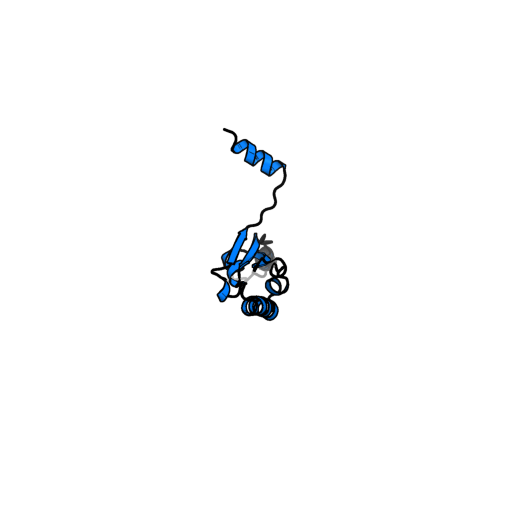 N . VAL A 1 113 ? -17.577 9.663 17.498 1.00 93.81 113 VAL A N 1
ATOM 932 C CA . VAL A 1 113 ? -17.104 10.975 17.036 1.00 93.81 113 VAL A CA 1
ATOM 933 C C . VAL A 1 113 ? -17.750 12.109 17.833 1.00 93.81 113 VAL A C 1
ATOM 935 O O . VAL A 1 113 ? -17.057 13.027 18.259 1.00 93.81 113 VAL A O 1
ATOM 938 N N . GLU A 1 114 ? -19.061 12.049 18.075 1.00 95.00 114 GLU A N 1
ATOM 939 C CA . GLU A 1 114 ? -19.770 13.053 18.881 1.00 95.00 114 GLU A CA 1
ATOM 940 C C . GLU A 1 114 ? -19.222 13.155 20.310 1.00 95.00 114 GLU A C 1
ATOM 942 O O . GLU A 1 114 ? -19.129 14.254 20.855 1.00 95.00 114 GLU A O 1
ATOM 947 N N . GLU A 1 115 ? -18.860 12.028 20.923 1.00 92.81 115 GLU A N 1
ATOM 948 C CA . GLU A 1 115 ? -18.233 11.995 22.246 1.00 92.81 115 GLU A CA 1
ATOM 949 C C . GLU A 1 115 ? -16.838 12.633 22.225 1.00 92.81 115 GLU A C 1
ATOM 951 O O . GLU A 1 115 ? -16.549 13.518 23.030 1.00 92.81 115 GLU A O 1
ATOM 956 N N . LEU A 1 116 ? -16.003 12.270 21.247 1.00 91.00 116 LEU A N 1
ATOM 957 C CA . LEU A 1 116 ? -14.678 12.873 21.075 1.00 91.00 116 LEU A CA 1
ATOM 958 C C . LEU A 1 116 ? -14.763 14.393 20.868 1.00 91.00 116 LEU A C 1
ATOM 960 O O . LEU A 1 116 ? -13.961 15.137 21.428 1.00 91.00 116 LEU A O 1
ATOM 964 N N . LEU A 1 117 ? -15.752 14.873 20.109 1.00 92.75 117 LEU A N 1
ATOM 965 C CA . LEU A 1 117 ? -15.978 16.306 19.906 1.00 92.75 117 LEU A CA 1
ATOM 966 C C . LEU A 1 117 ? -16.416 17.020 21.190 1.00 92.75 117 LEU A C 1
ATOM 968 O O . LEU A 1 117 ? -15.985 18.148 21.421 1.00 92.75 117 LEU A O 1
ATOM 972 N N . ARG A 1 118 ? -17.247 16.392 22.034 1.00 92.31 118 ARG A N 1
ATOM 973 C CA . ARG A 1 118 ? -17.646 16.963 23.334 1.00 92.31 118 ARG A CA 1
ATOM 974 C C . ARG A 1 118 ? -16.450 17.157 24.262 1.00 92.31 118 ARG A C 1
ATOM 976 O O . ARG A 1 118 ? -16.373 18.189 24.913 1.00 92.31 118 ARG A O 1
ATOM 983 N N . GLN A 1 119 ? -15.507 16.217 24.267 1.00 87.12 119 GLN A N 1
ATOM 984 C CA . GLN A 1 119 ? -14.303 16.272 25.106 1.00 87.12 119 GLN A CA 1
ATOM 985 C C . GLN A 1 119 ? -13.325 17.398 24.721 1.00 87.12 119 GLN A C 1
ATOM 987 O O . GLN A 1 119 ? -12.508 17.794 25.545 1.00 87.12 119 GLN A O 1
ATOM 992 N N . HIS A 1 120 ? -13.411 17.925 23.493 1.00 84.44 120 HIS A N 1
ATOM 993 C CA . HIS A 1 120 ? -12.529 18.985 22.983 1.00 84.44 120 HIS A CA 1
ATOM 994 C C . HIS A 1 120 ? -13.191 20.371 22.929 1.00 84.44 120 HIS A C 1
ATOM 996 O O . HIS A 1 120 ? -12.541 21.343 22.540 1.00 84.44 120 HIS A O 1
ATOM 1002 N N . ARG A 1 121 ? -14.473 20.489 23.298 1.00 66.06 121 ARG A N 1
ATOM 1003 C CA . ARG A 1 121 ? -15.114 21.794 23.486 1.00 66.06 121 ARG A CA 1
ATOM 1004 C C . ARG A 1 121 ? -14.713 22.337 24.858 1.00 66.06 121 ARG A C 1
ATOM 1006 O O . ARG A 1 121 ? -15.219 21.860 25.870 1.00 66.06 121 ARG A O 1
ATOM 1013 N N . VAL A 1 122 ? -13.778 23.290 24.850 1.00 57.53 122 VAL A N 1
ATOM 1014 C CA . VAL A 1 122 ? -13.514 24.219 25.964 1.00 57.53 122 VAL A CA 1
ATOM 1015 C C . VAL A 1 122 ? -14.689 25.179 26.103 1.00 57.53 122 VAL A C 1
ATOM 1017 O O . VAL A 1 122 ? -15.198 25.619 25.046 1.00 57.53 122 VAL A O 1
#

Mean predicted aligned error: 11.77 Å

pLDDT: mean 82.59, std 20.47, range [37.03, 98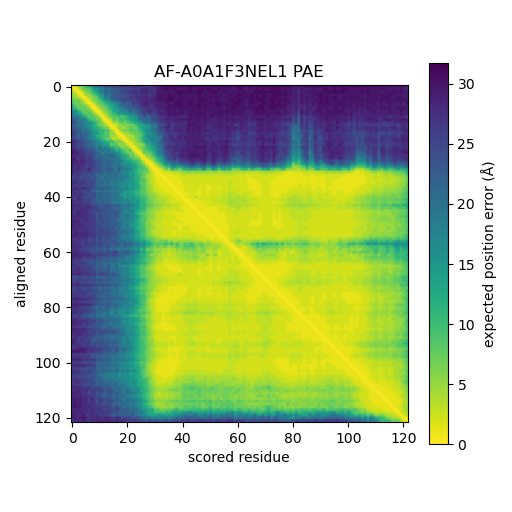.31]